Protein AF-A0A8B6HJB5-F1 (afdb_monomer)

Solvent-accessible surface area (backbone atoms only — not comparable to full-atom values): 9833 Å² total; per-residue (Å²): 136,84,80,80,80,76,74,76,84,74,61,85,77,78,68,88,59,78,33,66,41,38,47,76,79,40,52,70,62,24,79,39,76,47,44,68,49,77,56,50,62,59,33,31,46,47,60,42,88,77,20,87,51,52,50,77,36,38,49,46,22,30,36,42,31,43,27,47,22,54,30,48,88,64,40,87,93,48,40,67,48,47,36,55,31,27,68,45,18,60,45,25,29,36,41,33,46,22,47,16,36,59,41,84,77,74,75,81,74,89,57,100,77,72,75,76,80,68,98,75,80,50,65,42,50,51,36,43,46,26,30,34,41,34,43,23,46,25,50,75,76,80,78,90,62,49,31,40,34,39,51,73,84,40,52,63,77,43,78,41,53,56,77,28,70,92,69,38,70,42,77,47,134

Secondary structure (DSSP, 8-state):
-----------GGG----EEE-HHHHHHHHTS--SEEE-TTS-EEEE-TTSTT--S-GGG--EEE-TT---BS--TTTHHHHHHHHHH-TT--EEE-TT-EEE--------TT-----S---EEEPPTT--EEE-TT-EE-S----EEEEPTT----EEE-TTS-SSSEEE--

Structure (mmCIF, N/CA/C/O backbone):
data_AF-A0A8B6HJB5-F1
#
_entry.id   AF-A0A8B6HJB5-F1
#
loop_
_atom_site.group_PDB
_atom_site.id
_atom_site.type_symbol
_atom_site.label_atom_id
_atom_site.label_alt_id
_atom_site.label_comp_id
_atom_site.label_asym_id
_atom_site.label_entity_id
_atom_site.label_seq_id
_atom_site.pdbx_PDB_ins_code
_atom_site.Cartn_x
_atom_site.Cartn_y
_atom_site.Cartn_z
_atom_site.occupancy
_atom_site.B_iso_or_equiv
_atom_site.auth_seq_id
_atom_site.auth_comp_id
_atom_site.auth_asym_id
_atom_site.auth_atom_id
_atom_site.pdbx_PDB_model_num
ATOM 1 N N . MET A 1 1 ? 40.262 -10.845 12.818 1.00 36.34 1 MET A N 1
ATOM 2 C CA . MET A 1 1 ? 39.857 -11.839 11.800 1.00 36.34 1 MET A CA 1
ATOM 3 C C . MET A 1 1 ? 38.637 -11.257 11.095 1.00 36.34 1 MET A C 1
ATOM 5 O O . MET A 1 1 ? 37.563 -11.250 11.675 1.00 36.34 1 MET A O 1
ATOM 9 N N . PHE A 1 2 ? 38.822 -10.615 9.941 1.00 34.56 2 PHE A N 1
ATOM 10 C CA . PHE A 1 2 ? 37.724 -9.980 9.205 1.00 34.56 2 PHE A CA 1
ATOM 11 C C . PHE A 1 2 ? 37.041 -11.041 8.343 1.00 34.56 2 PHE A C 1
ATOM 13 O O . PHE A 1 2 ? 37.658 -11.579 7.423 1.00 34.56 2 PHE A O 1
ATOM 20 N N . GLY A 1 3 ? 35.794 -11.378 8.672 1.00 31.72 3 GLY A N 1
ATOM 21 C CA . GLY A 1 3 ? 34.971 -12.243 7.837 1.00 31.72 3 GLY A CA 1
ATOM 22 C C . GLY A 1 3 ? 34.684 -11.540 6.515 1.00 31.72 3 GLY A C 1
ATOM 23 O O . GLY A 1 3 ? 34.081 -10.470 6.497 1.00 31.72 3 GLY A O 1
ATOM 24 N N . ARG A 1 4 ? 35.136 -12.125 5.403 1.00 32.56 4 ARG A N 1
ATOM 25 C CA . ARG A 1 4 ? 34.661 -11.738 4.074 1.00 32.56 4 ARG A CA 1
ATOM 26 C C . ARG A 1 4 ? 33.177 -12.082 4.006 1.00 32.56 4 ARG A C 1
ATOM 28 O O . ARG A 1 4 ? 32.821 -13.256 3.974 1.00 32.56 4 ARG A O 1
ATOM 35 N N . VAL A 1 5 ? 32.323 -11.064 3.981 1.00 40.72 5 VAL A N 1
ATOM 36 C CA . VAL A 1 5 ? 30.942 -11.221 3.525 1.00 40.72 5 VAL A CA 1
ATOM 37 C C . VAL A 1 5 ? 31.025 -11.431 2.018 1.00 40.72 5 VAL A C 1
ATOM 39 O O . VAL A 1 5 ? 31.220 -10.489 1.252 1.00 40.72 5 VAL A O 1
ATOM 42 N N . SER A 1 6 ? 30.978 -12.691 1.595 1.00 35.25 6 SER A N 1
ATOM 43 C CA . SER A 1 6 ? 30.793 -13.033 0.190 1.00 35.25 6 SER A CA 1
ATOM 44 C C . SER A 1 6 ? 29.371 -12.637 -0.189 1.00 35.25 6 SER A C 1
ATOM 46 O O . SER A 1 6 ? 28.416 -13.303 0.204 1.00 35.25 6 SER A O 1
ATOM 48 N N . TYR A 1 7 ? 29.218 -11.546 -0.935 1.00 43.62 7 TYR A N 1
ATOM 49 C CA . TYR A 1 7 ? 27.970 -11.287 -1.640 1.00 43.62 7 TYR A CA 1
ATOM 50 C C . TYR A 1 7 ? 27.769 -12.441 -2.627 1.00 43.62 7 TYR A C 1
ATOM 52 O O . TYR A 1 7 ? 28.674 -12.688 -3.433 1.00 43.62 7 TYR A O 1
ATOM 60 N N . PRO A 1 8 ? 26.649 -13.181 -2.581 1.00 40.03 8 PRO A N 1
ATOM 61 C CA . PRO A 1 8 ? 26.358 -14.113 -3.652 1.00 40.03 8 PRO A CA 1
ATOM 62 C C . PRO A 1 8 ? 26.312 -13.304 -4.947 1.00 40.03 8 PRO A C 1
ATOM 64 O O . PRO A 1 8 ? 25.620 -12.286 -5.030 1.00 40.03 8 PRO A O 1
ATOM 67 N N . ILE A 1 9 ? 27.090 -13.742 -5.935 1.00 45.34 9 ILE A N 1
ATOM 68 C CA . ILE A 1 9 ? 26.967 -13.289 -7.315 1.00 45.34 9 ILE A CA 1
ATOM 69 C C . ILE A 1 9 ? 25.530 -13.639 -7.710 1.00 45.34 9 ILE A C 1
ATOM 71 O O . ILE A 1 9 ? 25.215 -14.804 -7.941 1.00 45.34 9 ILE A O 1
ATOM 75 N N . ARG 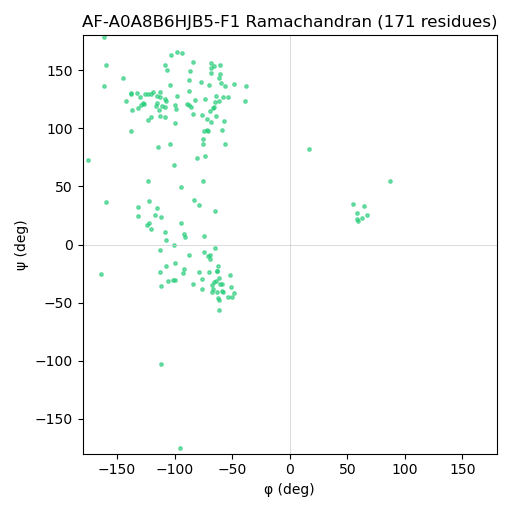A 1 10 ? 24.625 -12.654 -7.649 1.00 47.28 10 ARG A N 1
ATOM 76 C CA . ARG A 1 10 ? 23.222 -12.833 -8.021 1.00 47.28 10 ARG A CA 1
ATOM 77 C C . ARG A 1 10 ? 23.176 -12.968 -9.531 1.00 47.28 10 ARG A C 1
ATOM 79 O O . ARG A 1 10 ? 23.245 -11.976 -10.251 1.00 47.28 10 ARG A O 1
ATOM 86 N N . ASP A 1 11 ? 23.103 -14.209 -9.981 1.00 44.50 11 ASP A N 1
ATOM 87 C CA . ASP A 1 11 ? 22.729 -14.543 -11.342 1.00 44.50 11 ASP A CA 1
ATOM 88 C C . ASP A 1 11 ? 21.387 -13.859 -11.663 1.00 44.50 11 ASP A C 1
ATOM 90 O O . ASP A 1 11 ? 20.419 -13.954 -10.904 1.00 44.50 11 ASP A O 1
ATOM 94 N N . SER A 1 12 ? 21.335 -13.106 -12.762 1.00 46.81 12 SER A N 1
ATOM 95 C CA . SER A 1 12 ? 20.160 -12.327 -13.189 1.00 46.81 12 SER A CA 1
ATOM 96 C C . SER A 1 12 ? 18.944 -13.194 -13.560 1.00 46.81 12 SER A C 1
ATOM 98 O O . SER A 1 12 ? 17.879 -12.666 -13.863 1.00 46.81 12 SER A O 1
ATOM 100 N N . SER A 1 13 ? 19.097 -14.518 -13.512 1.00 47.25 13 SER A N 1
ATOM 101 C CA . SER A 1 13 ? 18.075 -15.545 -13.728 1.00 47.25 13 SER A CA 1
ATOM 102 C C . SER A 1 13 ? 17.073 -15.716 -12.567 1.00 47.25 13 SER A C 1
ATOM 104 O O . SER A 1 13 ? 16.095 -16.442 -12.717 1.00 47.25 13 SER A O 1
ATOM 106 N N . TYR A 1 14 ? 17.269 -15.042 -11.423 1.00 51.75 14 TYR A N 1
ATOM 107 C CA . TYR A 1 14 ? 16.502 -15.269 -10.182 1.00 51.75 14 TYR A CA 1
ATOM 108 C C . TYR A 1 14 ? 15.230 -14.421 -9.969 1.00 51.75 14 TYR A C 1
ATOM 110 O O . TYR A 1 14 ? 14.621 -14.507 -8.904 1.00 51.75 14 TYR A O 1
ATOM 118 N N . LEU A 1 15 ? 14.789 -13.614 -10.940 1.00 57.72 15 LEU A N 1
ATOM 119 C CA . LEU A 1 15 ? 13.476 -12.945 -10.889 1.00 57.72 15 LEU A CA 1
ATOM 120 C C . LEU A 1 15 ? 12.598 -13.509 -12.015 1.00 57.72 15 LEU A C 1
ATOM 122 O O . LEU A 1 15 ? 12.577 -12.934 -13.103 1.00 57.72 15 LEU A O 1
ATOM 126 N N . PRO A 1 16 ? 11.928 -14.657 -11.801 1.00 59.38 16 PRO A N 1
ATOM 127 C CA . PRO A 1 16 ? 11.440 -15.486 -12.901 1.00 59.38 16 PRO A CA 1
ATOM 128 C C . PRO A 1 16 ? 10.261 -14.883 -13.679 1.00 59.38 16 PRO A C 1
ATOM 130 O O . PRO A 1 16 ? 9.922 -15.399 -14.740 1.00 59.38 16 PRO A O 1
ATOM 133 N N . PHE A 1 17 ? 9.639 -13.799 -13.204 1.00 71.88 17 PHE A N 1
ATOM 134 C CA . PHE A 1 17 ? 8.564 -13.121 -13.926 1.00 71.88 17 PHE A CA 1
ATOM 135 C C . PHE A 1 17 ? 8.363 -11.675 -13.451 1.00 71.88 17 PHE A C 1
ATOM 137 O O . PHE A 1 17 ? 8.698 -11.302 -12.326 1.00 71.88 17 PHE A O 1
ATOM 144 N N . SER A 1 18 ? 7.817 -10.849 -14.342 1.00 83.25 18 SER A N 1
ATOM 145 C CA . SER A 1 18 ? 7.339 -9.497 -14.048 1.00 83.25 18 SER A CA 1
ATOM 146 C C . SER A 1 18 ? 5.835 -9.467 -14.264 1.00 83.25 18 SER A C 1
ATOM 148 O O . SER A 1 18 ? 5.370 -9.879 -15.326 1.00 83.25 18 SER A O 1
ATOM 150 N N . LEU A 1 19 ? 5.091 -8.993 -13.267 1.00 88.56 19 LEU A N 1
ATOM 151 C CA . LEU A 1 19 ? 3.631 -8.947 -13.300 1.00 88.56 19 LEU A CA 1
ATOM 152 C C . LEU A 1 19 ? 3.140 -7.496 -13.346 1.00 88.56 19 LEU A C 1
ATOM 154 O O . LEU A 1 19 ? 3.560 -6.673 -12.537 1.00 88.56 19 LEU A O 1
ATOM 158 N N . THR A 1 20 ? 2.220 -7.194 -14.258 1.00 90.12 20 THR A N 1
ATOM 159 C CA . THR A 1 20 ? 1.445 -5.948 -14.225 1.00 90.12 20 THR A CA 1
ATOM 160 C C . THR A 1 20 ? 0.018 -6.283 -13.826 1.00 90.12 20 THR A C 1
ATOM 162 O O . THR A 1 20 ? -0.608 -7.132 -14.458 1.00 90.12 20 THR A O 1
ATOM 165 N N . ILE A 1 21 ? -0.503 -5.640 -12.780 1.00 90.38 21 ILE A N 1
ATOM 166 C CA . ILE A 1 21 ? -1.874 -5.887 -12.318 1.00 90.38 21 ILE A CA 1
ATOM 167 C C . ILE A 1 21 ? -2.859 -5.195 -13.254 1.00 90.38 21 ILE A C 1
ATOM 169 O O . ILE A 1 21 ? -2.959 -3.968 -13.278 1.00 90.38 21 ILE A O 1
ATOM 173 N N . THR A 1 22 ? -3.618 -5.987 -13.997 1.00 91.62 22 THR A N 1
ATOM 174 C CA . THR A 1 22 ? -4.659 -5.504 -14.904 1.00 91.62 22 THR A CA 1
ATOM 175 C C . THR A 1 22 ? 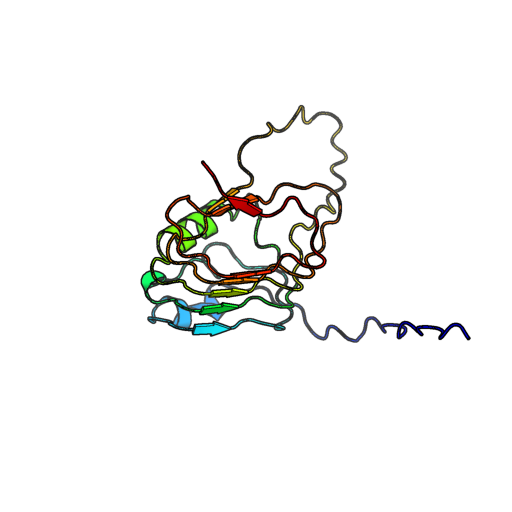-6.021 -5.478 -14.224 1.00 91.62 22 THR A C 1
ATOM 177 O O . THR A 1 22 ? -6.231 -6.093 -13.173 1.00 91.62 22 THR A O 1
ATOM 180 N N . SER A 1 23 ? -6.971 -4.774 -14.837 1.00 89.00 23 SER A N 1
ATOM 181 C CA . SER A 1 23 ? -8.367 -4.780 -14.374 1.00 89.00 23 SER A CA 1
ATOM 182 C C . SER A 1 23 ? -8.983 -6.188 -14.357 1.00 89.00 23 SER A C 1
ATOM 184 O O . SER A 1 23 ? -9.742 -6.508 -13.441 1.00 89.00 23 SER A O 1
ATOM 186 N N . ASP A 1 24 ? -8.600 -7.049 -15.303 1.00 89.94 24 ASP A N 1
ATOM 187 C CA . ASP A 1 24 ? -9.063 -8.437 -15.379 1.00 89.94 24 ASP A CA 1
ATOM 188 C C . ASP A 1 24 ? -8.539 -9.297 -14.224 1.00 89.94 24 ASP A C 1
ATOM 190 O O . ASP A 1 24 ? -9.307 -10.070 -13.650 1.00 89.94 24 ASP A O 1
ATOM 194 N N . ILE A 1 25 ? -7.269 -9.128 -13.829 1.00 87.75 25 ILE A N 1
ATOM 195 C CA . ILE A 1 25 ? -6.654 -9.895 -12.728 1.00 87.75 25 ILE A CA 1
ATOM 196 C C . ILE A 1 25 ? -7.423 -9.691 -11.420 1.00 87.75 25 ILE A C 1
ATOM 198 O O . ILE A 1 25 ? -7.628 -10.635 -10.659 1.00 87.75 25 ILE A O 1
ATOM 202 N N . ILE A 1 26 ? -7.874 -8.465 -11.161 1.00 89.00 26 ILE A N 1
ATOM 203 C CA . ILE A 1 26 ? -8.541 -8.126 -9.901 1.00 89.00 26 ILE A CA 1
ATOM 204 C C . ILE A 1 26 ? -10.063 -8.077 -10.004 1.00 89.00 26 ILE A C 1
ATOM 206 O O . ILE A 1 26 ? -10.718 -7.796 -9.005 1.00 89.00 26 ILE A O 1
ATOM 210 N N . LYS A 1 27 ? -10.646 -8.331 -11.180 1.00 89.31 27 LYS A N 1
ATOM 211 C CA . LYS A 1 27 ? -12.078 -8.137 -11.455 1.00 89.31 27 LYS A CA 1
ATOM 212 C C . LYS A 1 27 ? -12.983 -8.740 -10.381 1.00 89.31 27 LYS A C 1
ATOM 214 O O . LYS A 1 27 ? -13.952 -8.114 -9.970 1.00 89.31 27 LYS A O 1
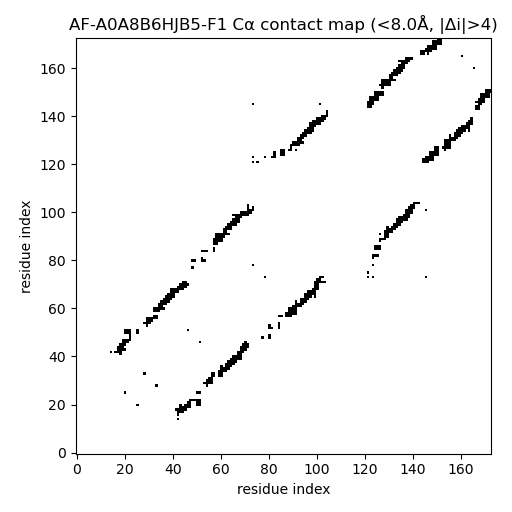ATOM 219 N N . HIS A 1 28 ? -12.644 -9.938 -9.911 1.00 85.75 28 HIS A N 1
ATOM 220 C CA . HIS A 1 28 ? -13.394 -10.625 -8.860 1.00 85.75 28 HIS A CA 1
ATOM 221 C C . HIS A 1 28 ? -13.133 -10.053 -7.464 1.00 85.75 28 HIS A C 1
ATOM 223 O O . HIS A 1 28 ? -14.063 -9.938 -6.669 1.00 85.75 28 HIS A O 1
ATOM 229 N N . LEU A 1 29 ? -11.887 -9.662 -7.180 1.00 83.50 29 LEU A N 1
ATOM 230 C CA . LEU A 1 29 ? -11.506 -9.047 -5.909 1.00 83.50 29 LEU A CA 1
ATOM 231 C C . LEU A 1 29 ? -12.172 -7.678 -5.716 1.00 83.50 29 LEU A C 1
ATOM 233 O O . LEU A 1 29 ? -12.513 -7.331 -4.592 1.00 83.50 29 LEU A O 1
ATOM 237 N N . LYS A 1 30 ? -12.412 -6.928 -6.801 1.00 85.62 30 LYS A N 1
ATOM 238 C CA . LYS A 1 30 ? -13.068 -5.610 -6.757 1.00 85.62 30 LYS A CA 1
ATOM 239 C C . LYS A 1 30 ? -14.452 -5.648 -6.122 1.00 85.62 30 LYS A C 1
ATOM 241 O O . LYS A 1 30 ? -14.769 -4.755 -5.346 1.00 85.62 30 LYS A O 1
ATOM 246 N N . THR A 1 31 ? -15.232 -6.680 -6.442 1.00 88.31 31 THR A N 1
ATOM 247 C CA . THR A 1 31 ? -16.655 -6.779 -6.079 1.00 88.31 31 THR A CA 1
ATOM 248 C C . THR A 1 31 ? -16.909 -7.400 -4.708 1.00 88.31 31 THR A C 1
ATOM 250 O O . THR A 1 31 ? -18.050 -7.436 -4.254 1.00 88.31 31 THR A O 1
ATOM 253 N N . ILE A 1 32 ? -15.880 -7.951 -4.061 1.00 90.31 32 ILE A N 1
ATOM 254 C CA . ILE A 1 32 ? -16.018 -8.626 -2.767 1.00 90.31 32 ILE A CA 1
ATOM 255 C C . ILE A 1 32 ? -15.428 -7.773 -1.643 1.00 90.31 32 ILE A C 1
ATOM 257 O O . ILE A 1 32 ? -14.479 -7.017 -1.831 1.00 90.31 32 ILE A O 1
ATOM 261 N N . CYS A 1 33 ? -15.986 -7.928 -0.447 1.00 93.00 33 CYS A N 1
ATOM 262 C CA . CYS A 1 33 ? -15.485 -7.308 0.776 1.00 93.00 33 CYS A CA 1
ATOM 263 C C . CYS A 1 33 ? -14.222 -8.056 1.243 1.00 93.00 33 CYS A C 1
ATOM 265 O O . CYS A 1 33 ? -14.306 -9.066 1.942 1.00 93.00 33 CYS A O 1
ATOM 267 N N . VAL A 1 34 ? -13.048 -7.605 0.792 1.00 94.25 34 VAL A N 1
ATOM 268 C CA . VAL A 1 34 ? -11.748 -8.194 1.154 1.00 94.25 34 VAL A CA 1
ATOM 269 C C . VAL A 1 34 ? -11.25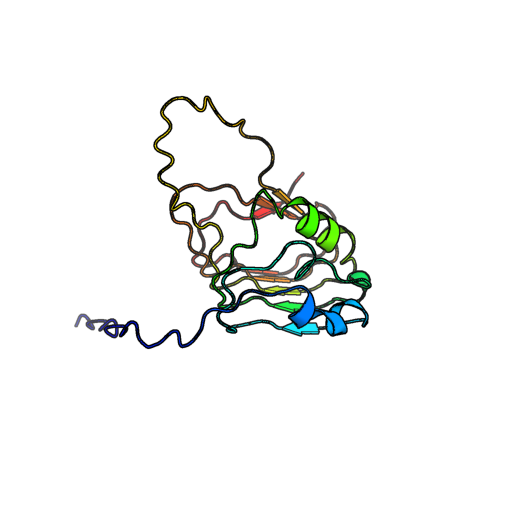5 -7.585 2.464 1.00 94.25 34 VAL A C 1
ATOM 271 O O . VAL A 1 34 ? -10.992 -6.389 2.517 1.00 94.25 34 VAL A O 1
ATOM 274 N N . GLU A 1 35 ? -11.073 -8.399 3.509 1.00 96.69 35 GLU A N 1
ATOM 275 C CA . GLU A 1 35 ? -10.469 -7.928 4.769 1.00 96.69 35 GLU A CA 1
ATOM 276 C C . GLU A 1 35 ? -8.935 -7.944 4.743 1.00 96.69 35 GLU A C 1
ATOM 278 O O . GLU A 1 35 ? -8.288 -7.088 5.349 1.00 96.69 35 GLU A O 1
ATOM 283 N N . ASN A 1 36 ? -8.347 -8.921 4.050 1.00 96.81 36 ASN A N 1
ATOM 284 C CA . ASN A 1 36 ? -6.906 -9.147 4.008 1.00 96.81 36 ASN A CA 1
ATOM 285 C C . ASN A 1 36 ? -6.474 -9.333 2.558 1.00 96.81 36 ASN A C 1
ATOM 287 O O . ASN A 1 36 ? -6.906 -10.285 1.907 1.00 96.81 36 ASN A O 1
ATOM 291 N N . LEU A 1 37 ? -5.624 -8.435 2.069 1.00 95.25 37 LEU A N 1
ATOM 292 C CA . LEU A 1 37 ? -5.027 -8.533 0.747 1.00 95.25 37 LEU A CA 1
ATOM 293 C C . LEU A 1 37 ? -3.510 -8.576 0.887 1.00 95.25 37 LEU A C 1
ATOM 295 O O . LEU A 1 37 ? -2.875 -7.579 1.226 1.00 95.25 37 LEU A O 1
ATOM 299 N N . ASP A 1 38 ? -2.946 -9.742 0.604 1.00 95.94 38 ASP A N 1
ATOM 300 C CA . ASP A 1 38 ? -1.509 -9.954 0.578 1.00 95.94 38 ASP A CA 1
ATOM 301 C C . ASP A 1 38 ? -1.069 -10.236 -0.859 1.00 95.94 38 ASP A C 1
ATOM 303 O O . ASP A 1 38 ? -1.403 -11.269 -1.437 1.00 95.94 38 ASP A O 1
ATOM 307 N N . LEU A 1 39 ? -0.349 -9.280 -1.442 1.00 93.81 39 LEU A N 1
ATOM 308 C CA . LEU A 1 39 ? 0.275 -9.395 -2.755 1.00 93.81 39 LEU A CA 1
ATOM 309 C C . LEU A 1 39 ? 1.804 -9.419 -2.644 1.00 93.81 39 LEU A C 1
ATOM 311 O O . LEU A 1 39 ? 2.497 -9.089 -3.609 1.00 93.81 39 LEU A O 1
ATOM 315 N N . SER A 1 40 ? 2.354 -9.813 -1.496 1.00 94.06 40 SER A N 1
ATOM 316 C CA . SER A 1 40 ? 3.799 -9.829 -1.259 1.00 94.06 40 SER A CA 1
ATOM 317 C C . SER A 1 40 ? 4.545 -10.761 -2.214 1.00 94.06 40 SER A C 1
ATOM 319 O O . SER A 1 40 ? 4.054 -11.831 -2.556 1.00 94.06 40 SER A O 1
ATOM 321 N N . GLU A 1 41 ? 5.747 -10.361 -2.627 1.00 91.56 41 GLU A N 1
ATOM 322 C CA . GLU A 1 41 ? 6.716 -11.197 -3.353 1.00 91.56 41 GLU A CA 1
ATOM 323 C C . GLU A 1 41 ? 6.197 -11.786 -4.683 1.00 91.56 41 GLU A C 1
ATOM 325 O O . GLU A 1 41 ? 6.692 -12.797 -5.175 1.00 91.56 41 GLU A O 1
ATOM 330 N N . ASN A 1 42 ? 5.234 -11.118 -5.326 1.00 90.06 42 ASN A N 1
ATOM 331 C CA . ASN A 1 42 ? 4.627 -11.566 -6.587 1.00 90.06 42 ASN A CA 1
ATOM 332 C C . ASN A 1 42 ? 5.321 -11.005 -7.840 1.00 90.06 42 ASN A C 1
ATOM 334 O O . ASN A 1 42 ? 4.806 -11.118 -8.952 1.00 90.06 42 ASN A O 1
ATOM 338 N N . GLY A 1 43 ? 6.473 -10.346 -7.686 1.00 87.88 43 GLY A N 1
ATOM 339 C CA . GLY A 1 43 ? 7.206 -9.767 -8.812 1.00 87.88 43 GLY A CA 1
ATOM 340 C C . GLY A 1 43 ? 6.434 -8.669 -9.553 1.00 87.88 43 GLY A C 1
ATOM 341 O O . GLY A 1 43 ? 6.753 -8.404 -10.718 1.00 87.88 43 GLY A O 1
ATOM 342 N N . ILE A 1 44 ? 5.453 -8.033 -8.897 1.00 90.12 44 ILE A N 1
ATOM 343 C CA . ILE A 1 44 ? 4.632 -6.961 -9.469 1.00 90.12 44 ILE A CA 1
ATOM 344 C C . ILE A 1 44 ? 5.528 -5.767 -9.786 1.00 90.12 44 ILE A C 1
ATOM 346 O O . ILE A 1 44 ? 6.283 -5.321 -8.926 1.00 90.12 44 ILE A O 1
ATOM 350 N N . VAL A 1 45 ? 5.462 -5.263 -11.015 1.00 87.81 45 VAL A N 1
ATOM 351 C CA . VAL A 1 45 ? 6.260 -4.124 -11.499 1.00 87.81 45 VAL A CA 1
ATOM 352 C C . VAL A 1 45 ? 5.415 -2.891 -11.804 1.00 87.81 45 VAL A C 1
ATOM 354 O O . VAL A 1 45 ? 5.937 -1.781 -11.765 1.00 87.81 45 VAL A O 1
ATOM 357 N N . ASP A 1 46 ? 4.122 -3.068 -12.088 1.00 88.62 46 ASP A N 1
ATOM 358 C CA . ASP A 1 46 ? 3.178 -1.971 -12.310 1.00 88.62 46 ASP A CA 1
ATOM 359 C C . ASP A 1 46 ? 1.712 -2.433 -12.153 1.00 88.62 46 ASP A C 1
ATOM 361 O O . ASP A 1 46 ? 1.434 -3.612 -11.923 1.00 88.62 46 ASP A O 1
ATOM 365 N N . TYR A 1 47 ? 0.761 -1.511 -12.300 1.00 90.44 47 TYR A N 1
ATOM 366 C CA . TYR A 1 47 ? -0.678 -1.785 -12.333 1.00 90.44 47 TYR A CA 1
ATOM 367 C C . TYR A 1 47 ? -1.415 -0.841 -13.297 1.00 90.44 47 TYR A C 1
ATOM 369 O O . TYR A 1 47 ? -1.059 0.324 -13.428 1.00 90.44 47 TYR A O 1
ATOM 377 N N . GLU A 1 48 ? -2.433 -1.315 -14.004 1.00 91.31 48 GLU A N 1
ATOM 378 C CA . GLU A 1 48 ? -3.251 -0.482 -14.895 1.00 91.31 48 GLU A CA 1
ATOM 379 C C . GLU A 1 48 ? -4.109 0.540 -14.120 1.00 91.31 48 GLU A C 1
ATOM 381 O O . GLU A 1 48 ? -4.503 0.280 -12.983 1.00 91.31 48 GLU A O 1
ATOM 386 N N . PRO A 1 49 ? -4.449 1.699 -14.715 1.00 88.31 49 PRO A N 1
ATOM 387 C CA . PRO A 1 49 ? -5.428 2.611 -14.131 1.00 88.31 49 PRO A CA 1
ATOM 388 C C . PRO A 1 49 ? -6.764 1.913 -13.877 1.00 88.31 49 PRO A C 1
ATOM 390 O O . PRO A 1 49 ? -7.257 1.169 -14.727 1.00 88.31 49 PRO A O 1
ATOM 393 N N . GLY A 1 50 ? -7.364 2.161 -12.715 1.00 88.44 50 GLY A N 1
ATOM 394 C CA . GLY A 1 50 ? -8.591 1.473 -12.335 1.00 88.44 50 GLY A CA 1
ATOM 395 C C . GLY A 1 50 ? -8.378 -0.030 -12.159 1.00 88.44 50 GLY A C 1
ATOM 396 O O . GLY A 1 50 ? -9.290 -0.812 -12.445 1.00 88.44 50 GLY A O 1
ATOM 397 N N . SER A 1 51 ? -7.199 -0.447 -11.690 1.00 92.00 51 SER A N 1
ATOM 398 C CA . SER A 1 51 ?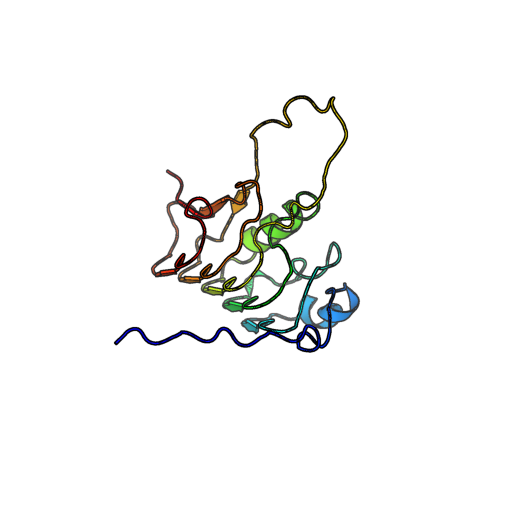 -6.960 -1.797 -11.189 1.00 92.00 51 SER A CA 1
ATOM 399 C C . SER A 1 51 ? -6.706 -1.776 -9.674 1.00 92.00 51 SER A C 1
ATOM 401 O O . SER A 1 51 ? -7.661 -1.646 -8.905 1.00 92.00 51 SER A O 1
ATOM 403 N N . LEU A 1 52 ? -5.458 -1.902 -9.229 1.00 90.06 52 LEU A N 1
ATOM 404 C CA . LEU A 1 52 ? -5.041 -2.246 -7.868 1.00 90.06 52 LEU A CA 1
ATOM 405 C C . LEU A 1 52 ? -5.654 -1.391 -6.748 1.00 90.06 52 LEU A C 1
ATOM 407 O O . LEU A 1 52 ? -5.777 -1.883 -5.635 1.00 90.06 52 LEU A O 1
ATOM 411 N N . PHE A 1 53 ? -6.058 -0.148 -7.010 1.00 91.31 53 PHE A N 1
ATOM 412 C CA . PHE A 1 53 ? -6.608 0.763 -6.000 1.00 91.31 53 PHE A CA 1
ATOM 413 C C . PHE A 1 53 ? -8.062 1.165 -6.289 1.00 91.31 53 PHE A C 1
ATOM 415 O O . PHE A 1 53 ? -8.544 2.194 -5.828 1.00 91.31 53 PHE A O 1
ATOM 422 N N . SER A 1 54 ? -8.803 0.334 -7.022 1.00 90.62 54 SER A N 1
ATOM 423 C CA . SER A 1 54 ? -10.178 0.636 -7.451 1.00 90.62 54 SER A CA 1
ATOM 424 C C . SER A 1 54 ? -11.212 -0.392 -6.983 1.00 90.62 54 SER A C 1
ATOM 426 O O . SER A 1 54 ? -12.140 -0.728 -7.712 1.00 90.62 54 SER A O 1
ATOM 428 N N . PHE A 1 55 ? -11.049 -0.908 -5.763 1.00 90.38 55 PHE A N 1
ATOM 429 C CA . PHE A 1 55 ? -12.033 -1.781 -5.113 1.00 90.38 55 PHE A CA 1
ATOM 430 C C . PHE A 1 55 ? -13.387 -1.079 -4.930 1.00 90.38 55 PHE A C 1
ATOM 432 O O . PHE A 1 55 ? -13.424 0.124 -4.656 1.00 90.38 55 PHE A O 1
ATOM 439 N N . ASP A 1 56 ? -14.483 -1.840 -5.014 1.00 93.31 56 ASP A N 1
ATOM 440 C CA . ASP A 1 56 ? -15.832 -1.330 -4.734 1.00 93.31 56 ASP A CA 1
ATOM 441 C C . ASP A 1 56 ? -16.071 -1.190 -3.223 1.00 93.31 56 ASP A C 1
ATOM 443 O O . ASP A 1 56 ? -16.791 -0.288 -2.797 1.00 93.31 56 ASP A O 1
ATOM 447 N N . HIS A 1 57 ? -15.404 -2.042 -2.431 1.00 94.19 57 HIS A N 1
ATOM 448 C CA . HIS A 1 57 ? -15.521 -2.122 -0.970 1.00 94.19 57 HIS A CA 1
ATOM 449 C C . HIS A 1 57 ? -14.181 -1.946 -0.221 1.00 94.19 57 HIS A C 1
ATOM 451 O O . HIS A 1 57 ? -13.787 -2.817 0.563 1.00 94.19 57 HIS A O 1
ATOM 457 N N . PRO A 1 58 ? -13.423 -0.854 -0.444 1.00 94.88 58 PRO A N 1
ATOM 458 C CA . PRO A 1 58 ? -12.158 -0.611 0.256 1.00 94.88 58 PRO A CA 1
ATOM 459 C C . PRO A 1 58 ? -12.340 -0.445 1.775 1.00 94.88 58 PRO A C 1
ATOM 461 O O . PRO A 1 58 ? -11.402 -0.689 2.528 1.00 94.88 58 PRO A O 1
ATOM 464 N N . GLU A 1 59 ? -13.536 -0.078 2.245 1.00 96.12 59 GLU A N 1
ATOM 465 C CA . GLU A 1 59 ? -13.883 0.051 3.663 1.00 96.12 59 GLU A CA 1
ATOM 466 C C . GLU A 1 59 ? -13.782 -1.261 4.446 1.00 96.12 59 GLU A C 1
ATOM 468 O O . GLU A 1 59 ? -13.702 -1.229 5.671 1.00 96.12 59 GLU A O 1
ATOM 473 N N . CYS A 1 60 ? -13.781 -2.405 3.761 1.00 96.31 60 CYS A N 1
ATOM 474 C CA . CYS A 1 60 ? -13.607 -3.714 4.380 1.00 96.31 60 CYS A CA 1
ATOM 475 C C . CYS A 1 60 ? -12.147 -4.036 4.707 1.00 96.31 60 CYS A C 1
ATOM 477 O O . CYS A 1 60 ? -11.879 -4.880 5.563 1.00 96.31 60 CYS A O 1
ATOM 479 N N . LEU A 1 61 ? -11.204 -3.396 4.015 1.00 97.00 61 LEU A N 1
ATOM 480 C CA . LEU A 1 61 ? -9.808 -3.791 4.052 1.00 97.00 61 LEU A CA 1
ATOM 481 C C . LEU A 1 61 ? -9.163 -3.398 5.379 1.00 97.00 61 LEU A C 1
ATOM 483 O O . LEU A 1 61 ? -9.177 -2.233 5.767 1.00 97.00 61 LEU A O 1
ATOM 487 N N . ARG A 1 62 ? -8.568 -4.381 6.056 1.00 98.00 62 ARG A N 1
ATOM 488 C CA . ARG A 1 62 ? -7.893 -4.230 7.353 1.00 98.00 62 ARG A CA 1
ATOM 489 C C . ARG A 1 62 ? -6.391 -4.421 7.252 1.00 98.00 62 ARG A C 1
ATOM 491 O O . ARG A 1 62 ? -5.652 -3.712 7.935 1.00 98.00 62 ARG A O 1
ATOM 498 N N . HIS A 1 63 ? -5.949 -5.333 6.390 1.00 98.25 63 HIS A N 1
ATOM 499 C CA . HIS A 1 63 ? -4.534 -5.619 6.173 1.00 98.25 63 HIS A CA 1
ATOM 500 C C . HIS A 1 63 ? -4.218 -5.594 4.681 1.00 98.25 63 HIS A C 1
ATOM 502 O O . HIS A 1 63 ? -4.865 -6.283 3.890 1.00 98.25 63 HIS A O 1
ATOM 508 N N . LEU A 1 64 ? -3.211 -4.802 4.320 1.00 96.75 64 LEU A N 1
ATOM 509 C CA . LEU A 1 64 ? -2.716 -4.670 2.960 1.00 96.75 64 LEU A CA 1
ATOM 510 C C . LEU A 1 64 ? -1.204 -4.866 2.950 1.00 96.75 64 LEU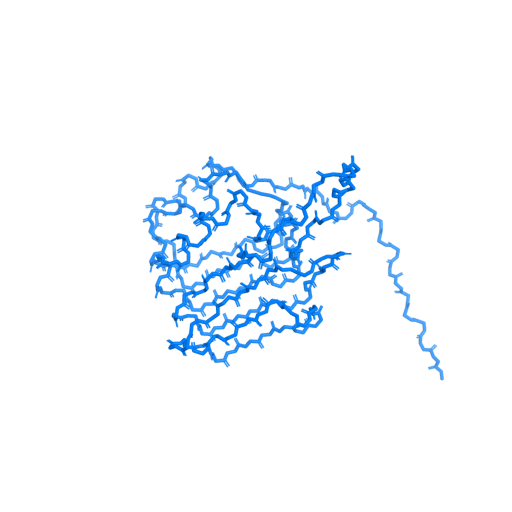 A C 1
ATOM 512 O O . LEU A 1 64 ? -0.482 -4.106 3.592 1.00 96.75 64 LEU A O 1
ATOM 516 N N . SER A 1 65 ? -0.728 -5.861 2.208 1.00 96.75 65 SER A N 1
ATOM 517 C CA . SER A 1 65 ? 0.703 -6.079 2.014 1.00 96.75 65 SER A CA 1
ATOM 518 C C . SER A 1 65 ? 1.069 -6.081 0.539 1.00 96.75 65 SER A C 1
ATOM 520 O O . SER A 1 65 ? 0.487 -6.797 -0.276 1.00 96.75 65 SER A O 1
ATOM 522 N N . PHE A 1 66 ? 2.085 -5.293 0.217 1.00 94.19 66 PHE A N 1
ATOM 523 C CA . PHE A 1 66 ? 2.747 -5.237 -1.078 1.00 94.19 66 PHE A CA 1
ATOM 524 C C . PHE A 1 66 ? 4.231 -5.572 -0.969 1.00 94.19 66 PHE A C 1
ATOM 526 O O . PHE A 1 66 ? 4.984 -5.303 -1.905 1.00 94.19 66 PHE A O 1
ATOM 533 N N . LYS A 1 67 ? 4.676 -6.118 0.163 1.00 93.62 67 LYS A N 1
ATOM 534 C CA . LYS A 1 67 ? 6.085 -6.358 0.468 1.00 93.62 67 LYS A CA 1
ATOM 535 C C . LYS A 1 67 ? 6.844 -7.053 -0.665 1.00 93.62 67 LYS A C 1
ATOM 537 O O . LYS A 1 67 ? 6.354 -8.001 -1.267 1.00 93.62 67 LYS A O 1
ATOM 542 N N . GLY A 1 68 ? 8.070 -6.613 -0.934 1.00 90.75 68 GLY A N 1
ATOM 543 C CA . GLY A 1 68 ? 8.986 -7.326 -1.832 1.00 90.75 68 GLY A CA 1
ATOM 544 C C . GLY A 1 68 ? 8.548 -7.355 -3.298 1.00 90.75 68 GLY A C 1
ATOM 545 O O . GLY A 1 68 ? 8.922 -8.268 -4.036 1.00 90.75 68 GLY A O 1
ATOM 546 N N . ASN A 1 69 ? 7.757 -6.375 -3.733 1.00 90.00 69 ASN A N 1
ATOM 547 C CA . ASN A 1 69 ? 7.484 -6.152 -5.145 1.00 90.00 69 ASN A CA 1
ATOM 548 C C . ASN A 1 69 ? 8.434 -5.091 -5.729 1.00 90.00 69 ASN A C 1
ATOM 550 O O . ASN A 1 69 ? 9.410 -4.648 -5.125 1.00 90.00 69 ASN A O 1
ATOM 554 N N . ARG A 1 70 ? 8.194 -4.745 -6.990 1.00 84.00 70 ARG A N 1
ATOM 555 C CA . ARG A 1 70 ? 9.007 -3.839 -7.804 1.00 84.00 70 ARG A CA 1
ATOM 556 C C . ARG A 1 70 ? 8.132 -2.799 -8.500 1.00 84.00 70 ARG A C 1
ATOM 558 O O . ARG A 1 70 ? 8.493 -2.329 -9.570 1.00 84.00 70 ARG A O 1
ATOM 565 N N . PHE A 1 71 ? 6.958 -2.489 -7.959 1.00 81.38 71 PHE A N 1
ATOM 566 C CA . PHE A 1 71 ? 6.172 -1.357 -8.438 1.00 81.38 71 PHE A CA 1
ATOM 567 C C . PHE A 1 71 ? 6.414 -0.162 -7.529 1.00 81.38 71 PHE A C 1
ATOM 569 O O . PHE A 1 71 ? 6.999 -0.293 -6.455 1.00 81.38 71 PHE A O 1
ATOM 576 N N . VAL A 1 72 ? 6.016 1.014 -7.999 1.00 77.94 72 VAL A N 1
ATOM 577 C CA . VAL A 1 72 ? 6.125 2.250 -7.235 1.00 77.94 72 VAL A CA 1
ATOM 578 C C . VAL A 1 72 ? 4.732 2.655 -6.789 1.00 77.94 72 VAL A C 1
ATOM 580 O O . VAL A 1 72 ? 3.851 2.853 -7.623 1.00 77.94 72 VAL A O 1
ATOM 583 N N . LEU A 1 73 ? 4.549 2.817 -5.479 1.00 73.75 73 LEU A N 1
ATOM 584 C CA . LEU A 1 73 ? 3.292 3.264 -4.888 1.00 73.75 73 LEU A CA 1
ATOM 585 C C . LEU A 1 73 ? 2.913 4.662 -5.371 1.00 73.75 73 LEU A C 1
ATOM 587 O O . LEU A 1 73 ? 1.741 4.969 -5.437 1.00 73.75 73 LEU A O 1
ATOM 591 N N . TYR A 1 74 ? 3.877 5.512 -5.723 1.00 70.06 74 TYR A N 1
ATOM 592 C CA . TYR A 1 74 ? 3.626 6.838 -6.281 1.00 70.06 74 TYR A CA 1
ATOM 593 C C . TYR A 1 74 ? 3.960 6.931 -7.773 1.00 70.06 74 TYR A C 1
ATOM 595 O O . TYR A 1 74 ? 5.117 7.005 -8.188 1.00 70.06 74 TYR A O 1
ATOM 603 N N . ASN A 1 75 ? 2.922 7.047 -8.587 1.00 70.62 75 ASN A N 1
ATOM 604 C CA . ASN A 1 75 ? 3.019 7.553 -9.947 1.00 70.62 75 ASN A CA 1
ATOM 605 C C . ASN A 1 75 ? 2.107 8.784 -10.029 1.00 70.62 75 ASN A C 1
ATOM 607 O O . ASN A 1 75 ? 0.953 8.695 -9.614 1.00 70.62 75 ASN A O 1
ATOM 611 N N . MET A 1 76 ? 2.601 9.920 -10.542 1.00 71.19 76 MET A N 1
ATOM 612 C CA . MET A 1 76 ? 1.797 11.147 -10.681 1.00 71.19 76 MET A CA 1
ATOM 613 C C . MET A 1 76 ? 0.464 10.886 -11.393 1.00 71.19 76 MET A C 1
ATOM 615 O O . MET A 1 76 ? -0.554 11.436 -10.992 1.00 71.19 76 MET A O 1
ATOM 619 N N . GLU A 1 77 ? 0.454 9.999 -12.389 1.00 75.44 77 GLU A N 1
ATOM 620 C CA . GLU A 1 77 ? -0.744 9.633 -13.154 1.00 75.44 77 GLU A CA 1
ATOM 621 C C . GLU A 1 77 ? -1.760 8.819 -12.334 1.00 75.44 77 GLU A C 1
ATOM 623 O O . GLU A 1 77 ? -2.944 8.810 -12.653 1.00 75.44 77 GLU A O 1
ATOM 628 N N . LYS A 1 78 ? -1.310 8.135 -11.274 1.00 79.62 78 LYS A N 1
ATOM 629 C CA . LYS A 1 78 ? -2.117 7.198 -10.470 1.00 79.62 78 LYS A CA 1
ATOM 630 C C . LYS A 1 78 ? -2.371 7.698 -9.044 1.00 79.62 78 LYS A C 1
ATOM 632 O O . LYS A 1 78 ? -3.109 7.067 -8.291 1.00 79.62 78 LYS A O 1
ATOM 637 N N . ARG A 1 79 ? -1.777 8.837 -8.667 1.00 80.50 79 ARG A N 1
ATOM 638 C CA . ARG A 1 79 ? -1.831 9.430 -7.319 1.00 80.50 79 ARG A CA 1
ATOM 639 C C . ARG A 1 79 ? -3.261 9.620 -6.827 1.00 80.50 79 ARG A C 1
ATOM 641 O O . ARG A 1 79 ? -3.567 9.301 -5.681 1.00 80.50 79 ARG A O 1
ATOM 648 N N . ASP A 1 80 ? -4.126 10.149 -7.683 1.00 85.00 80 ASP A N 1
ATOM 649 C CA . ASP A 1 80 ? -5.497 10.466 -7.295 1.00 85.00 80 ASP A CA 1
ATOM 650 C C . ASP A 1 80 ? -6.301 9.185 -7.014 1.00 85.00 80 ASP A C 1
ATOM 652 O O . ASP A 1 80 ? -7.080 9.156 -6.064 1.00 85.00 80 ASP A O 1
ATOM 656 N N . GLU A 1 81 ? -6.048 8.095 -7.750 1.00 88.62 81 GLU A N 1
ATOM 657 C CA . GLU A 1 81 ? -6.640 6.774 -7.485 1.00 88.62 81 GLU A CA 1
ATOM 658 C C . GLU A 1 81 ? -6.232 6.247 -6.103 1.00 88.62 81 GLU A C 1
ATOM 660 O O . GLU A 1 81 ? -7.088 5.875 -5.302 1.00 88.62 81 GLU A O 1
ATOM 665 N N . ILE A 1 82 ? -4.938 6.304 -5.782 1.00 89.69 82 ILE A N 1
ATOM 666 C CA . ILE A 1 82 ? -4.397 5.854 -4.492 1.00 89.69 82 ILE A CA 1
ATOM 667 C C . ILE A 1 82 ? -4.972 6.672 -3.330 1.00 89.69 82 ILE A C 1
ATOM 669 O O . ILE A 1 82 ? -5.403 6.115 -2.322 1.00 89.69 82 ILE A O 1
ATOM 673 N N . ASN A 1 83 ? -5.018 8.000 -3.465 1.00 89.69 83 ASN A N 1
ATOM 674 C CA . ASN A 1 83 ? -5.573 8.868 -2.427 1.00 89.69 83 ASN A CA 1
ATOM 675 C C . ASN A 1 83 ? -7.081 8.651 -2.250 1.00 89.69 83 ASN A C 1
ATOM 677 O O . ASN A 1 83 ? -7.573 8.646 -1.122 1.00 89.69 83 ASN A O 1
ATOM 681 N N . MET A 1 84 ? -7.828 8.432 -3.338 1.00 91.94 84 MET A N 1
ATOM 682 C CA . MET A 1 84 ? -9.243 8.064 -3.252 1.00 91.94 84 MET A CA 1
ATOM 683 C C . MET A 1 84 ? -9.441 6.718 -2.556 1.00 91.94 84 MET A C 1
ATOM 685 O O . MET A 1 84 ? -10.362 6.589 -1.749 1.00 91.94 84 MET A O 1
ATOM 689 N N . PHE A 1 85 ? -8.584 5.740 -2.840 1.00 94.06 85 PHE A N 1
ATOM 690 C CA . PHE A 1 85 ? -8.600 4.444 -2.180 1.00 94.06 85 PHE A CA 1
ATOM 691 C C . PHE A 1 85 ? -8.361 4.575 -0.677 1.00 94.06 85 PHE A C 1
ATOM 693 O O . PHE A 1 85 ? -9.224 4.188 0.110 1.00 94.06 85 PHE A O 1
ATOM 700 N N . PHE A 1 86 ? -7.249 5.187 -0.262 1.00 93.38 86 PHE A N 1
ATOM 701 C CA . PHE A 1 86 ? -6.918 5.322 1.158 1.00 93.38 86 PHE A CA 1
ATOM 702 C C . PHE A 1 86 ? -7.919 6.188 1.922 1.00 93.38 86 PHE A C 1
ATOM 704 O O . PHE A 1 86 ? -8.212 5.898 3.078 1.00 93.38 86 PHE A O 1
ATOM 711 N N . LYS A 1 87 ? -8.533 7.185 1.273 1.00 93.00 87 LYS A N 1
ATOM 712 C CA . LYS A 1 87 ? -9.642 7.947 1.863 1.00 93.00 87 LYS A CA 1
ATOM 713 C C . LYS A 1 87 ? -10.853 7.066 2.196 1.00 93.00 87 LYS A C 1
ATOM 715 O O . LYS A 1 87 ? -11.563 7.357 3.155 1.00 93.00 87 LYS A O 1
ATOM 720 N N . LYS A 1 88 ? -11.121 6.029 1.398 1.00 95.38 88 LYS A N 1
ATOM 721 C CA . LYS A 1 88 ? -12.250 5.107 1.602 1.00 95.38 88 LYS A CA 1
ATOM 722 C C . LYS A 1 88 ? -11.883 3.875 2.438 1.00 95.38 88 LYS A C 1
ATOM 724 O O . LYS A 1 88 ? -12.776 3.273 3.027 1.00 95.38 88 LYS A O 1
ATOM 729 N N . ALA A 1 89 ? -10.602 3.521 2.535 1.00 95.81 89 ALA A N 1
ATOM 730 C CA . ALA A 1 89 ? -10.088 2.395 3.319 1.00 95.81 89 ALA A CA 1
ATOM 731 C C . ALA A 1 89 ? -10.071 2.682 4.836 1.00 95.81 89 ALA A C 1
ATOM 733 O O . ALA A 1 89 ? -9.048 2.577 5.508 1.00 95.81 89 ALA A O 1
ATOM 734 N N . ILE A 1 90 ? -11.227 3.061 5.386 1.00 95.38 90 ILE A N 1
ATOM 735 C CA . ILE A 1 90 ? -11.403 3.562 6.759 1.00 95.38 90 ILE A CA 1
ATOM 736 C C . ILE A 1 90 ? -11.205 2.509 7.861 1.00 95.38 90 ILE A C 1
ATOM 738 O O . ILE A 1 90 ? -11.228 2.856 9.039 1.00 95.38 90 ILE A O 1
ATOM 742 N N . GLN A 1 91 ? -11.072 1.229 7.506 1.00 96.94 91 GLN A N 1
ATOM 743 C CA . GLN A 1 91 ? -10.768 0.146 8.448 1.00 96.94 91 GLN A CA 1
ATOM 744 C C . GLN A 1 91 ? -9.337 -0.377 8.306 1.00 96.94 91 GLN A C 1
ATOM 746 O O . GLN A 1 91 ? -8.980 -1.331 9.000 1.00 96.94 91 GLN A O 1
ATOM 751 N N . LEU A 1 92 ? -8.512 0.227 7.442 1.00 97.31 92 LEU A N 1
ATOM 752 C CA . LEU A 1 92 ? -7.151 -0.240 7.212 1.00 97.31 92 LEU A CA 1
ATOM 753 C C . LEU A 1 92 ? -6.321 -0.022 8.474 1.00 97.31 92 LEU A C 1
ATOM 755 O O . LEU A 1 92 ? -6.136 1.117 8.900 1.00 97.31 92 LEU A O 1
ATOM 759 N N . LYS A 1 93 ? -5.826 -1.114 9.057 1.00 97.56 93 LYS A N 1
ATOM 760 C CA . LYS A 1 93 ? -5.021 -1.130 10.285 1.00 97.56 93 LYS A CA 1
ATOM 761 C C . LYS A 1 93 ? -3.551 -1.395 10.006 1.00 97.56 93 LYS A C 1
ATOM 763 O O . LYS A 1 93 ? -2.706 -0.893 10.740 1.00 97.56 93 LYS A O 1
ATOM 768 N N . TYR A 1 94 ? -3.235 -2.159 8.965 1.00 97.81 94 TYR A N 1
ATOM 769 C CA . TYR A 1 94 ? -1.861 -2.521 8.629 1.00 97.81 94 TYR A CA 1
ATOM 770 C C . TYR A 1 94 ? -1.565 -2.313 7.150 1.00 97.81 94 TYR A C 1
ATOM 772 O O . TYR A 1 94 ? -2.306 -2.803 6.293 1.00 97.81 94 TYR A O 1
ATOM 780 N N . LEU A 1 95 ? -0.457 -1.626 6.882 1.00 95.75 95 LEU A N 1
ATOM 781 C CA . LEU A 1 95 ? 0.125 -1.469 5.559 1.00 95.75 95 LEU A CA 1
ATOM 782 C C . LEU A 1 95 ? 1.599 -1.885 5.591 1.00 95.75 95 LEU A C 1
ATOM 784 O O . LEU A 1 95 ? 2.391 -1.283 6.317 1.00 95.75 95 LEU A O 1
ATOM 788 N N . ASP A 1 96 ? 1.957 -2.873 4.774 1.00 95.50 96 ASP A N 1
ATOM 789 C CA . ASP A 1 96 ? 3.344 -3.272 4.525 1.00 95.50 96 ASP A CA 1
ATOM 790 C C . ASP A 1 96 ? 3.722 -2.982 3.070 1.00 95.50 96 ASP A C 1
ATOM 792 O O . ASP A 1 96 ? 3.170 -3.544 2.122 1.00 95.50 96 ASP A O 1
ATOM 796 N N . TYR A 1 97 ? 4.673 -2.075 2.897 1.00 91.56 97 TYR A N 1
ATOM 797 C CA . TYR A 1 97 ? 5.274 -1.710 1.622 1.00 91.56 97 TYR A CA 1
ATOM 798 C C . TYR A 1 97 ? 6.798 -1.924 1.645 1.00 91.56 97 TYR A C 1
ATOM 800 O O . TYR A 1 97 ? 7.530 -1.399 0.802 1.00 91.56 97 TYR A O 1
ATOM 808 N N . SER A 1 98 ? 7.307 -2.718 2.586 1.00 91.19 98 SER A N 1
ATOM 809 C CA . SER A 1 98 ? 8.736 -2.986 2.726 1.00 91.19 98 SER A CA 1
ATOM 810 C C . SER A 1 98 ? 9.343 -3.647 1.482 1.00 91.19 98 SER A C 1
ATOM 812 O O . SER A 1 98 ? 8.659 -4.307 0.698 1.00 91.19 98 SER A O 1
ATOM 814 N N . PHE A 1 99 ? 10.648 -3.467 1.269 1.00 89.56 99 PHE A N 1
ATOM 815 C CA . PHE A 1 99 ? 11.394 -4.043 0.136 1.00 89.56 99 PHE A CA 1
ATOM 816 C C . PHE A 1 99 ? 10.874 -3.655 -1.262 1.00 89.56 99 PHE A C 1
ATOM 818 O O . PHE A 1 99 ? 11.157 -4.350 -2.238 1.00 89.56 99 PHE A O 1
ATOM 825 N N . ASN A 1 100 ? 10.143 -2.545 -1.381 1.00 85.50 100 ASN A N 1
ATOM 826 C CA . ASN A 1 100 ? 9.691 -2.004 -2.662 1.00 85.50 100 ASN A CA 1
ATOM 827 C C . ASN A 1 100 ? 10.513 -0.792 -3.109 1.00 85.50 100 ASN A C 1
ATOM 829 O O . ASN A 1 100 ? 11.187 -0.118 -2.324 1.00 85.50 100 ASN A O 1
ATOM 833 N N . ALA A 1 101 ? 10.408 -0.459 -4.395 1.00 76.00 101 ALA A N 1
ATOM 834 C CA . ALA A 1 101 ? 10.878 0.827 -4.889 1.00 76.00 101 ALA A CA 1
ATOM 835 C C . ALA A 1 101 ? 9.881 1.936 -4.521 1.00 76.00 101 ALA A C 1
ATOM 837 O O . ALA A 1 101 ? 8.669 1.765 -4.635 1.00 76.00 101 ALA A O 1
ATOM 838 N N . VAL A 1 102 ? 10.385 3.105 -4.124 1.00 66.06 102 VAL A N 1
ATOM 839 C CA . VAL A 1 102 ? 9.541 4.295 -3.873 1.00 66.06 102 VAL A CA 1
ATOM 840 C C . VAL A 1 102 ? 9.561 5.259 -5.065 1.00 66.06 102 VAL A C 1
ATOM 842 O O . VAL A 1 102 ? 8.674 6.097 -5.190 1.00 66.06 102 VAL A O 1
ATOM 845 N N . ASN A 1 103 ? 10.526 5.124 -5.985 1.00 62.66 103 ASN A N 1
ATOM 846 C CA . ASN A 1 103 ? 10.543 5.837 -7.266 1.00 62.66 103 ASN A CA 1
ATOM 847 C C . ASN A 1 103 ? 11.483 5.154 -8.281 1.00 62.66 103 ASN A C 1
ATOM 849 O O . ASN A 1 103 ? 12.631 4.847 -7.953 1.00 62.66 103 ASN A O 1
ATOM 853 N N . TYR A 1 104 ? 11.042 5.017 -9.535 1.00 53.78 104 TYR A N 1
ATOM 854 C CA . TYR A 1 104 ? 11.902 4.721 -10.685 1.00 53.78 104 TYR A CA 1
ATOM 855 C C . TYR A 1 104 ? 12.201 5.994 -11.483 1.00 53.78 104 TYR A C 1
ATOM 857 O O . TYR A 1 104 ? 11.789 6.133 -12.634 1.00 53.78 104 TYR A O 1
ATOM 865 N N . ASN A 1 105 ? 12.969 6.928 -10.922 1.00 47.81 105 ASN A N 1
ATOM 866 C CA . ASN A 1 105 ? 13.457 8.059 -11.711 1.00 47.81 105 ASN A CA 1
ATOM 867 C C . ASN A 1 105 ? 14.682 7.629 -12.537 1.00 47.81 105 ASN A C 1
ATOM 869 O O . ASN A 1 105 ? 15.826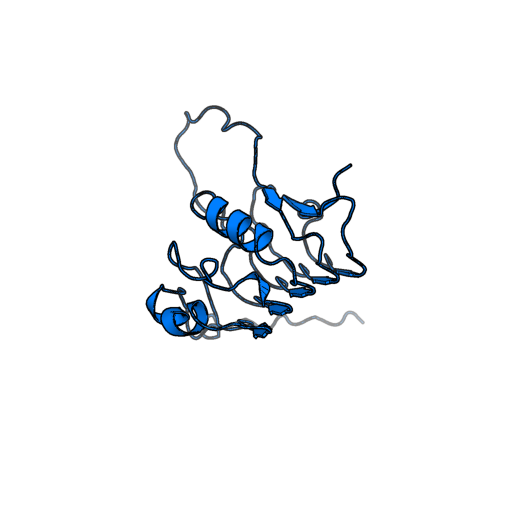 7.954 -12.228 1.00 47.81 105 ASN A O 1
ATOM 873 N N . MET A 1 106 ? 14.424 6.861 -13.600 1.00 40.50 106 MET A N 1
ATOM 874 C CA . MET A 1 106 ? 15.375 6.579 -14.685 1.00 40.50 106 MET A CA 1
ATOM 875 C C . MET A 1 106 ? 15.021 7.292 -15.998 1.00 40.50 106 MET A C 1
ATOM 877 O O . MET A 1 106 ? 15.663 7.053 -17.021 1.00 40.50 106 MET A O 1
ATOM 881 N N . LYS A 1 107 ? 14.066 8.232 -16.004 1.00 40.03 107 LYS A N 1
ATOM 882 C CA . LYS A 1 107 ? 13.965 9.171 -17.127 1.00 40.03 107 LYS A CA 1
ATOM 883 C C . LYS A 1 107 ? 15.094 10.198 -17.014 1.00 40.03 107 LYS A C 1
ATOM 885 O O . LYS A 1 107 ? 14.971 11.206 -16.327 1.00 40.03 107 LYS A O 1
ATOM 890 N N . LYS A 1 108 ? 16.187 9.967 -17.753 1.00 37.06 108 LYS A N 1
ATOM 891 C CA . LYS A 1 108 ? 17.003 11.059 -18.308 1.00 37.06 108 LYS A CA 1
ATOM 892 C C . LYS A 1 108 ? 16.068 11.935 -19.151 1.00 37.06 108 LYS A C 1
ATOM 894 O O . LYS A 1 108 ? 15.934 11.705 -20.349 1.00 37.06 108 LYS A O 1
ATOM 899 N N . SER A 1 109 ? 15.390 12.908 -18.546 1.00 37.03 109 SER A N 1
ATOM 900 C CA . SER A 1 109 ? 14.700 13.936 -19.324 1.00 37.03 109 SER A CA 1
ATOM 901 C C . SER A 1 109 ? 15.763 14.894 -19.848 1.00 37.03 109 SER A C 1
ATOM 903 O O . SER A 1 109 ? 16.111 15.886 -19.213 1.00 37.03 109 SER A O 1
ATOM 905 N N . VAL A 1 110 ? 16.336 14.557 -21.003 1.00 37.62 110 VAL A N 1
ATOM 906 C CA . VAL A 1 110 ? 17.074 15.509 -21.836 1.00 37.62 110 VAL A CA 1
ATOM 907 C C . VAL A 1 110 ? 16.033 16.412 -22.491 1.00 37.62 110 VAL A C 1
ATOM 909 O O . VAL A 1 110 ? 15.676 16.253 -23.650 1.00 37.62 110 VAL A O 1
ATOM 912 N N . THR A 1 111 ? 15.498 17.343 -21.712 1.00 38.44 111 THR A N 1
ATOM 913 C CA . THR A 1 111 ? 14.735 18.488 -22.208 1.00 38.44 111 THR A CA 1
ATOM 914 C C . THR A 1 111 ? 15.201 19.695 -21.401 1.00 38.44 111 THR A C 1
ATOM 916 O O . THR A 1 111 ? 14.754 19.871 -20.267 1.00 38.44 111 THR A O 1
ATOM 919 N N . PRO A 1 112 ? 16.133 20.508 -21.930 1.00 37.84 112 PRO A N 1
ATOM 920 C CA . PRO A 1 112 ? 16.818 21.558 -21.177 1.00 37.84 112 PRO A CA 1
ATOM 921 C C . PRO A 1 112 ? 15.961 22.822 -21.012 1.00 37.84 112 PRO A C 1
ATOM 923 O O . PRO A 1 112 ? 16.498 23.917 -21.060 1.00 37.84 112 PRO A O 1
ATOM 926 N N . ASN A 1 113 ? 14.635 22.692 -20.883 1.00 35.94 113 ASN A N 1
ATOM 927 C CA . ASN A 1 113 ? 13.715 23.833 -20.808 1.00 35.94 113 ASN A CA 1
ATOM 928 C C . ASN A 1 113 ? 12.356 23.487 -20.174 1.00 35.94 113 ASN A C 1
ATOM 930 O O . ASN A 1 113 ? 11.322 24.011 -20.577 1.00 35.94 113 ASN A O 1
ATOM 934 N N . MET A 1 114 ? 12.336 22.610 -19.168 1.00 36.59 114 MET A N 1
ATOM 935 C CA . MET A 1 114 ? 11.189 22.534 -18.260 1.00 36.59 114 MET A CA 1
ATOM 936 C C . MET A 1 114 ? 11.597 23.214 -16.960 1.00 36.59 114 MET A C 1
ATOM 938 O O . MET A 1 114 ? 12.161 22.610 -16.050 1.00 36.59 114 MET A O 1
ATOM 942 N N . SER A 1 115 ? 11.408 24.531 -16.959 1.00 34.06 115 SER A N 1
ATOM 943 C CA . SER A 1 115 ? 11.390 25.383 -15.779 1.00 34.06 115 SER A CA 1
ATOM 944 C C . SER A 1 115 ? 10.671 24.665 -14.644 1.00 34.06 115 SER A C 1
ATOM 946 O O . SER A 1 115 ? 9.534 24.243 -14.834 1.00 34.06 115 SER A O 1
ATOM 948 N N . LEU A 1 116 ? 11.376 24.523 -13.513 1.00 40.69 116 LEU A N 1
ATOM 949 C CA . LEU A 1 116 ? 10.851 24.278 -12.167 1.00 40.69 116 LEU A CA 1
ATOM 950 C C . LEU A 1 116 ? 9.398 23.789 -12.169 1.00 40.69 116 LEU A C 1
ATOM 952 O O . LEU A 1 116 ? 8.475 24.582 -11.984 1.00 40.69 116 LEU A O 1
ATOM 956 N N . LEU A 1 117 ? 9.206 22.483 -12.381 1.00 37.59 117 LEU A N 1
ATOM 957 C CA . LEU A 1 117 ? 7.978 21.840 -11.932 1.00 37.59 117 LEU A CA 1
ATOM 958 C C . LEU A 1 117 ? 7.915 22.100 -10.428 1.00 37.59 117 LEU A C 1
ATOM 960 O O . LEU A 1 117 ? 8.739 21.612 -9.654 1.00 37.59 117 LEU A O 1
ATOM 964 N N . SER A 1 118 ? 7.005 23.004 -10.094 1.00 36.09 118 SER A N 1
ATOM 965 C CA . SER A 1 118 ? 6.667 23.499 -8.774 1.00 36.09 118 SER A CA 1
ATOM 966 C C . SER A 1 118 ? 6.704 22.387 -7.734 1.00 36.09 118 SER A C 1
ATOM 968 O O . SER A 1 118 ? 6.185 21.294 -7.957 1.00 36.09 118 SER A O 1
ATOM 970 N N . ALA A 1 119 ? 7.291 22.714 -6.588 1.00 42.38 119 ALA A N 1
ATOM 971 C CA . ALA A 1 119 ? 7.470 21.891 -5.400 1.00 42.38 119 ALA A CA 1
ATOM 972 C C . ALA A 1 119 ? 6.159 21.476 -4.690 1.00 42.38 119 ALA A C 1
ATOM 974 O O . ALA A 1 119 ? 6.171 21.247 -3.486 1.00 42.38 119 ALA A O 1
ATOM 975 N N . ASP A 1 120 ? 5.043 21.353 -5.409 1.00 45.44 120 ASP A N 1
ATOM 976 C CA . ASP A 1 120 ? 3.732 21.078 -4.832 1.00 45.44 120 ASP A CA 1
ATOM 977 C C . ASP A 1 120 ? 3.217 19.674 -5.191 1.00 45.44 120 ASP A C 1
ATOM 979 O O . ASP A 1 120 ? 2.953 19.337 -6.345 1.00 45.44 120 ASP A O 1
ATOM 983 N N . ALA A 1 121 ? 3.003 18.889 -4.129 1.00 53.84 121 ALA A N 1
ATOM 984 C CA . ALA A 1 121 ? 2.076 17.761 -4.021 1.00 53.84 121 ALA A CA 1
ATOM 985 C C . ALA A 1 121 ? 2.515 16.346 -4.450 1.00 53.84 121 ALA A C 1
ATOM 987 O O . ALA A 1 121 ? 1.784 15.647 -5.158 1.00 53.84 121 ALA A O 1
ATOM 988 N N . SER A 1 122 ? 3.626 15.841 -3.907 1.00 68.56 122 SER A N 1
ATOM 989 C CA . SER A 1 122 ? 3.941 14.400 -3.973 1.00 68.56 122 SER A CA 1
ATOM 990 C C . SER A 1 122 ? 3.481 13.627 -2.728 1.00 68.56 122 SER A C 1
ATOM 992 O O . SER A 1 122 ? 4.260 12.914 -2.095 1.00 68.56 122 SER A O 1
ATOM 994 N N . TYR A 1 123 ? 2.221 13.828 -2.338 1.00 77.19 123 TYR A N 1
ATOM 995 C CA . TYR A 1 123 ? 1.657 13.282 -1.104 1.00 77.19 123 TYR A CA 1
ATOM 996 C C . TYR A 1 123 ? 0.740 12.088 -1.368 1.00 77.19 123 TYR A C 1
ATOM 998 O O . TYR A 1 123 ? -0.104 12.123 -2.271 1.00 77.19 123 TYR A O 1
ATOM 1006 N N . VAL A 1 124 ? 0.876 11.066 -0.528 1.00 83.38 124 VAL A N 1
ATOM 1007 C CA . VAL A 1 124 ? -0.101 9.987 -0.370 1.00 83.38 124 VAL A CA 1
ATOM 1008 C C . VAL A 1 124 ? -0.655 10.080 1.044 1.00 83.38 124 VAL A C 1
ATOM 1010 O O . VAL A 1 124 ? 0.103 10.027 2.009 1.00 83.38 124 VAL A O 1
ATOM 1013 N N . PHE A 1 125 ? -1.965 10.243 1.176 1.00 87.31 125 PHE A N 1
ATOM 1014 C CA . PHE A 1 125 ? -2.616 10.354 2.477 1.00 87.31 125 PHE A CA 1
ATOM 1015 C C . PHE A 1 125 ? -3.003 8.969 2.975 1.00 87.31 125 PHE A C 1
ATOM 1017 O O . PHE A 1 125 ? -3.770 8.266 2.320 1.00 87.31 125 PHE A O 1
ATOM 1024 N N . LEU A 1 126 ? -2.477 8.586 4.133 1.00 91.19 126 LEU A N 1
ATOM 1025 C CA . LEU A 1 126 ? -2.826 7.328 4.781 1.00 91.19 126 LEU A CA 1
ATOM 1026 C C . LEU A 1 126 ? -4.080 7.506 5.654 1.00 91.19 126 LEU A C 1
ATOM 1028 O O . LEU A 1 126 ? -4.318 8.599 6.179 1.00 91.19 126 LEU A O 1
ATOM 1032 N N . PRO A 1 127 ? -4.911 6.459 5.811 1.00 92.19 127 PRO A N 1
ATOM 1033 C CA . PRO A 1 127 ? -6.124 6.551 6.613 1.00 92.19 127 PRO A CA 1
ATOM 1034 C C . PRO A 1 127 ? -5.793 6.715 8.101 1.00 92.19 127 PRO A C 1
ATOM 1036 O O . PRO A 1 127 ? -4.826 6.148 8.606 1.00 92.19 127 PRO A O 1
ATOM 1039 N N . THR A 1 128 ? -6.639 7.443 8.834 1.00 92.44 128 THR A N 1
ATOM 1040 C CA . THR A 1 128 ? -6.486 7.645 10.289 1.00 92.44 128 THR A CA 1
ATOM 1041 C C . THR A 1 128 ? -6.598 6.350 11.091 1.00 92.44 128 THR A C 1
ATOM 1043 O O . THR A 1 128 ? -6.076 6.263 12.199 1.00 92.44 128 THR A O 1
ATOM 1046 N N . SER A 1 129 ? -7.249 5.329 10.533 1.00 95.00 129 SER A N 1
ATOM 1047 C CA . SER A 1 129 ? -7.389 4.008 11.144 1.00 95.00 129 SER A CA 1
ATOM 1048 C C . SER A 1 129 ? -6.088 3.207 11.207 1.00 95.00 129 SER A C 1
ATOM 1050 O O . SER A 1 129 ? -6.069 2.181 11.885 1.00 95.00 129 SER A O 1
ATOM 1052 N N . LEU A 1 130 ? -5.034 3.631 10.499 1.00 95.44 130 LEU A N 1
ATOM 1053 C CA . LEU A 1 130 ? -3.797 2.871 10.374 1.00 95.44 130 LEU A CA 1
ATOM 1054 C C . LEU A 1 130 ? -3.095 2.747 11.730 1.00 95.44 130 LEU A C 1
ATOM 1056 O O . LEU A 1 130 ? -2.757 3.748 12.352 1.00 95.44 130 LEU A O 1
ATOM 1060 N N . GLU A 1 131 ? -2.856 1.512 12.166 1.00 96.12 131 GLU A N 1
ATOM 1061 C CA . GLU A 1 131 ? -2.201 1.182 13.436 1.00 96.12 131 GLU A CA 1
ATOM 1062 C C . GLU A 1 131 ? -0.730 0.802 13.241 1.00 96.12 131 GLU A C 1
ATOM 1064 O O . GLU A 1 131 ? 0.094 1.037 14.128 1.00 96.12 131 GLU A O 1
ATOM 1069 N N . LYS A 1 132 ? -0.390 0.220 12.085 1.00 96.12 132 LYS A N 1
ATOM 1070 C CA . LYS A 1 132 ? 0.954 -0.256 11.755 1.00 96.12 132 LYS A CA 1
ATOM 1071 C C . LYS A 1 132 ? 1.331 0.089 10.315 1.00 96.12 132 LYS A C 1
ATOM 1073 O O . LYS A 1 132 ? 0.592 -0.238 9.387 1.00 96.12 132 LYS A O 1
ATOM 1078 N N . LEU A 1 133 ? 2.508 0.682 10.142 1.00 93.75 133 LEU A N 1
ATOM 1079 C CA . LEU A 1 133 ? 3.102 0.987 8.843 1.00 93.75 133 LEU A CA 1
ATOM 1080 C C . LEU A 1 133 ? 4.520 0.416 8.773 1.00 93.75 133 LEU A C 1
ATOM 1082 O O . LEU A 1 133 ? 5.367 0.782 9.585 1.00 93.75 133 LEU A O 1
ATOM 1086 N N . ASP A 1 134 ? 4.778 -0.443 7.793 1.00 93.12 134 ASP A N 1
ATOM 1087 C CA . ASP A 1 134 ? 6.125 -0.909 7.463 1.00 93.12 134 ASP A CA 1
ATOM 1088 C C . ASP A 1 134 ? 6.496 -0.440 6.057 1.00 93.12 134 ASP A C 1
ATOM 1090 O O . ASP A 1 134 ? 5.835 -0.758 5.069 1.00 93.12 134 ASP A O 1
ATOM 1094 N N . ILE A 1 135 ? 7.551 0.359 5.976 1.00 89.31 135 ILE A N 1
ATOM 1095 C CA . ILE A 1 135 ? 8.149 0.835 4.732 1.00 89.31 135 ILE A CA 1
ATOM 1096 C C . ILE A 1 135 ? 9.667 0.641 4.770 1.00 89.31 135 ILE A C 1
ATOM 1098 O O . ILE A 1 135 ? 10.418 1.460 4.236 1.00 89.31 135 ILE A O 1
ATOM 1102 N N . SER A 1 136 ? 10.141 -0.400 5.450 1.00 88.81 136 SER A N 1
ATOM 1103 C CA . SER A 1 136 ? 11.563 -0.713 5.572 1.00 88.81 136 SER A CA 1
ATOM 1104 C C . SER A 1 136 ? 12.182 -1.160 4.238 1.00 88.81 136 SER A C 1
ATOM 1106 O O . SER A 1 136 ? 11.502 -1.632 3.326 1.00 88.81 136 SER A O 1
ATOM 1108 N N . TYR A 1 137 ? 13.500 -1.003 4.094 1.00 87.00 137 TYR A N 1
ATOM 1109 C CA . TYR A 1 137 ? 14.265 -1.430 2.911 1.00 87.00 137 TYR A CA 1
ATOM 1110 C C . TYR A 1 137 ? 13.755 -0.874 1.574 1.00 87.00 137 TYR A C 1
ATOM 1112 O O . TYR A 1 137 ? 13.825 -1.541 0.538 1.00 87.00 137 TYR A O 1
ATOM 1120 N N . THR A 1 138 ? 13.253 0.358 1.574 1.00 80.19 138 THR A N 1
ATOM 1121 C CA . THR A 1 138 ? 12.820 1.008 0.338 1.00 80.19 138 THR A CA 1
ATOM 1122 C C . THR A 1 138 ? 13.973 1.744 -0.341 1.00 80.19 138 THR A C 1
ATOM 1124 O O . THR A 1 138 ? 14.721 2.503 0.280 1.00 80.19 138 THR A O 1
ATOM 1127 N N . VAL A 1 139 ? 14.135 1.521 -1.649 1.00 67.75 139 VAL A N 1
ATOM 1128 C CA . VAL A 1 139 ? 15.242 2.094 -2.435 1.00 67.75 139 VAL A CA 1
ATOM 1129 C C . VAL A 1 139 ? 14.777 3.356 -3.175 1.00 67.75 139 VAL A C 1
ATOM 1131 O O . VAL A 1 139 ? 13.782 3.329 -3.905 1.00 67.75 139 VAL A O 1
ATOM 1134 N N . LEU A 1 140 ? 15.521 4.460 -3.016 1.00 63.12 140 LEU A N 1
ATOM 1135 C CA . LEU A 1 140 ? 15.369 5.710 -3.7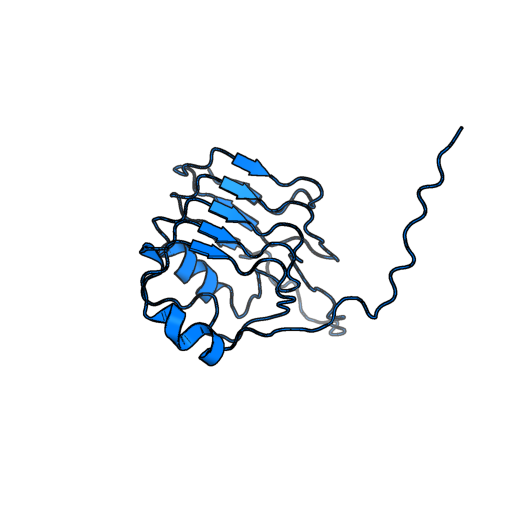75 1.00 63.12 140 LEU A CA 1
ATOM 1136 C C . LEU A 1 140 ? 16.590 5.925 -4.669 1.00 63.12 140 LEU A C 1
ATOM 1138 O O . LEU A 1 140 ? 17.708 5.955 -4.161 1.00 63.12 140 LEU A O 1
ATOM 1142 N N . ASN A 1 141 ? 16.385 6.141 -5.973 1.00 53.25 141 ASN A N 1
ATOM 1143 C CA . ASN A 1 141 ? 17.516 6.307 -6.886 1.00 53.25 141 ASN A CA 1
ATOM 1144 C C . ASN A 1 141 ? 17.976 7.750 -7.125 1.00 53.25 141 ASN A C 1
ATOM 1146 O O . ASN A 1 141 ? 19.152 7.901 -7.425 1.00 53.25 141 ASN A O 1
ATOM 1150 N N . THR A 1 142 ? 17.168 8.809 -6.972 1.00 50.66 142 THR A N 1
ATOM 1151 C CA . THR A 1 142 ? 17.677 10.163 -7.326 1.00 50.66 142 THR A CA 1
ATOM 1152 C C . THR A 1 142 ? 16.906 11.381 -6.807 1.00 50.66 142 THR A C 1
ATOM 1154 O O . THR A 1 142 ? 17.524 12.433 -6.678 1.00 50.66 142 THR A O 1
ATOM 1157 N N . VAL A 1 143 ? 15.602 11.313 -6.510 1.00 49.06 143 VAL A N 1
ATOM 1158 C CA . VAL A 1 143 ? 14.836 12.495 -6.052 1.00 49.06 143 VAL A CA 1
ATOM 1159 C C . VAL A 1 143 ? 13.827 12.085 -4.974 1.00 49.06 143 VAL A C 1
ATOM 1161 O O . VAL A 1 143 ? 13.014 11.195 -5.243 1.00 49.06 143 VAL A O 1
ATOM 1164 N N . PRO A 1 144 ? 13.853 12.692 -3.772 1.00 54.59 144 PRO A N 1
ATOM 1165 C CA . PRO A 1 144 ? 12.855 12.433 -2.750 1.00 54.59 144 PRO A CA 1
ATOM 1166 C C . PRO A 1 144 ? 11.633 13.292 -3.047 1.00 54.59 144 PRO A C 1
ATOM 1168 O O . PRO A 1 144 ? 11.756 14.506 -3.147 1.00 54.59 144 PRO A O 1
ATOM 1171 N N . ALA A 1 145 ? 10.471 12.670 -3.182 1.00 54.19 145 ALA A N 1
ATOM 1172 C CA . ALA A 1 145 ? 9.200 13.289 -2.831 1.00 54.19 145 ALA A CA 1
ATOM 1173 C C . ALA A 1 145 ? 8.129 12.216 -3.009 1.00 54.19 145 ALA A C 1
ATOM 1175 O O . ALA A 1 145 ? 7.401 12.217 -3.984 1.00 54.19 145 ALA A O 1
ATOM 1176 N N . VAL A 1 146 ? 8.071 11.234 -2.120 1.00 63.56 146 VAL A N 1
ATOM 1177 C CA . VAL A 1 146 ? 6.783 10.606 -1.829 1.00 63.56 146 VAL A CA 1
ATOM 1178 C C . VAL A 1 146 ? 6.641 10.779 -0.347 1.00 63.56 146 VAL A C 1
ATOM 1180 O O . VAL A 1 146 ? 7.388 10.179 0.415 1.00 63.56 146 VAL A O 1
ATOM 1183 N N . TRP A 1 147 ? 5.756 11.680 0.028 1.00 71.75 147 TRP A N 1
ATOM 1184 C CA . TRP A 1 147 ? 5.463 11.981 1.408 1.00 71.75 147 TRP A CA 1
ATOM 1185 C C . TRP A 1 147 ? 4.184 11.231 1.748 1.00 71.75 147 TRP A C 1
ATOM 1187 O O . TRP A 1 147 ? 3.092 11.604 1.316 1.00 71.75 147 TRP A O 1
ATOM 1197 N N . LEU A 1 148 ? 4.323 10.143 2.490 1.00 78.12 148 LEU A N 1
ATOM 1198 C CA . LEU A 1 148 ? 3.188 9.508 3.135 1.00 78.12 148 LEU A CA 1
ATOM 1199 C C . LEU A 1 148 ? 2.772 10.423 4.289 1.00 78.12 148 LEU A C 1
ATOM 1201 O O . LEU A 1 148 ? 3.512 10.550 5.267 1.00 78.12 148 LEU A O 1
ATOM 1205 N N . ILE A 1 149 ? 1.634 11.102 4.144 1.00 80.62 149 ILE A N 1
ATOM 1206 C CA . ILE A 1 149 ? 1.071 11.937 5.203 1.00 80.62 149 ILE A CA 1
ATOM 1207 C C . ILE A 1 149 ? 0.199 11.067 6.087 1.00 80.62 149 ILE A C 1
ATOM 1209 O O . ILE A 1 149 ? -0.803 10.506 5.634 1.00 80.62 149 ILE A O 1
ATOM 1213 N N . VAL A 1 150 ? 0.566 11.017 7.362 1.00 79.38 150 VAL A N 1
ATOM 1214 C CA . VAL A 1 150 ? -0.268 10.449 8.415 1.00 79.38 150 VAL A CA 1
ATOM 1215 C C . VAL A 1 150 ? -0.970 11.612 9.139 1.00 79.38 150 VAL A C 1
ATOM 1217 O O . VAL A 1 150 ? -0.273 12.493 9.649 1.00 79.38 150 VAL A O 1
ATOM 1220 N N . PRO A 1 151 ? -2.318 11.673 9.164 1.00 79.75 151 PRO A N 1
ATOM 1221 C CA . PRO A 1 151 ? -3.052 12.772 9.811 1.00 79.75 151 PRO A CA 1
ATOM 1222 C C . PRO A 1 151 ? -2.847 12.795 11.335 1.00 79.75 151 PRO A C 1
ATOM 1224 O O . PRO A 1 151 ? -2.666 11.731 11.909 1.00 79.75 151 PRO A O 1
ATOM 1227 N N . GLU A 1 152 ? -2.959 13.943 12.016 1.00 74.56 152 GLU A N 1
ATOM 1228 C CA . GLU A 1 152 ? -2.754 14.053 13.483 1.00 74.56 152 GLU A CA 1
ATOM 1229 C C . GLU A 1 152 ? -3.539 13.036 14.318 1.00 74.56 152 GLU A C 1
ATOM 1231 O O . GLU A 1 152 ? -2.990 12.388 15.205 1.00 74.56 152 GLU A O 1
ATOM 1236 N N . ASN A 1 153 ? -4.821 12.852 14.003 1.00 78.31 153 ASN A N 1
ATOM 1237 C CA . ASN A 1 153 ? -5.721 11.956 14.733 1.00 78.31 153 ASN A CA 1
ATOM 1238 C C . ASN A 1 153 ? -5.593 10.496 14.266 1.00 78.31 153 ASN A C 1
ATOM 1240 O O . ASN A 1 153 ? -6.600 9.805 14.098 1.00 78.31 153 ASN A O 1
ATOM 1244 N N . ASN A 1 154 ? -4.373 10.052 13.965 1.00 84.38 154 ASN A N 1
ATOM 1245 C CA . ASN A 1 154 ? -4.116 8.680 13.545 1.00 84.38 154 ASN A CA 1
ATOM 1246 C C . ASN A 1 154 ? -3.966 7.732 14.742 1.00 84.38 154 ASN A C 1
ATOM 1248 O O . ASN A 1 154 ? -3.599 8.136 15.843 1.00 84.38 154 ASN A O 1
ATOM 1252 N N . ASN A 1 155 ? -4.211 6.448 14.489 1.00 91.88 155 ASN A N 1
ATOM 1253 C CA . ASN A 1 155 ? -4.044 5.372 15.463 1.00 91.88 155 ASN A CA 1
ATOM 1254 C C . ASN A 1 155 ? -2.670 4.6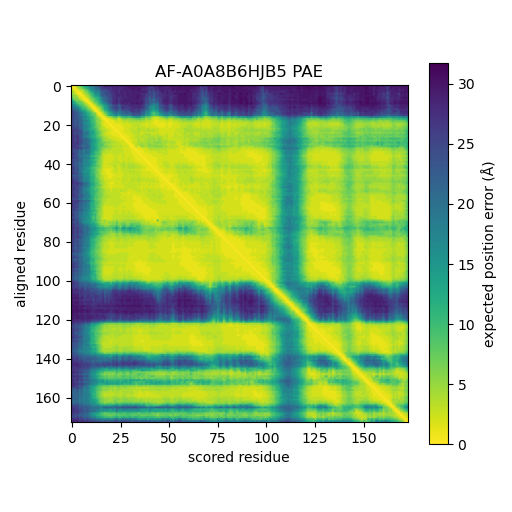79 15.360 1.00 91.88 155 ASN A C 1
ATOM 1256 O O . ASN A 1 155 ? -2.527 3.550 15.832 1.00 91.88 155 ASN A O 1
ATOM 1260 N N . LEU A 1 156 ? -1.667 5.301 14.728 1.00 92.56 156 LEU A N 1
ATOM 1261 C CA . LEU A 1 156 ? -0.400 4.650 14.400 1.00 92.56 156 LEU A CA 1
ATOM 1262 C C . LEU A 1 156 ? 0.398 4.378 15.678 1.00 92.56 156 LEU A C 1
ATOM 1264 O O . LEU A 1 156 ? 0.852 5.286 16.368 1.00 92.56 156 LEU A O 1
ATOM 1268 N N . THR A 1 157 ? 0.596 3.100 15.979 1.00 93.81 157 THR A N 1
ATOM 1269 C CA . THR A 1 157 ? 1.367 2.628 17.140 1.00 93.81 157 THR A CA 1
ATOM 1270 C C . THR A 1 157 ? 2.718 2.046 16.742 1.00 93.81 157 THR A C 1
ATOM 1272 O O . THR A 1 157 ? 3.612 1.930 17.579 1.00 93.81 157 THR A O 1
ATOM 1275 N N . PHE A 1 158 ? 2.880 1.684 15.467 1.00 93.88 158 PHE A N 1
ATOM 1276 C CA . PHE A 1 158 ? 4.103 1.099 14.937 1.00 93.88 158 PHE A CA 1
ATOM 1277 C C . PHE A 1 158 ? 4.456 1.698 13.578 1.00 93.88 158 PHE A C 1
ATOM 1279 O O . PHE A 1 158 ? 3.626 1.726 12.666 1.00 93.88 158 PHE A O 1
ATOM 1286 N N . LEU A 1 159 ? 5.710 2.122 13.448 1.00 91.75 159 LEU A N 1
ATOM 1287 C CA . LEU A 1 159 ? 6.288 2.642 12.220 1.00 91.75 159 LEU A CA 1
ATOM 1288 C C . LEU A 1 159 ? 7.688 2.052 12.039 1.00 91.75 159 LEU A C 1
ATOM 1290 O O . LEU A 1 159 ? 8.581 2.354 12.831 1.00 91.75 159 LEU A O 1
ATOM 1294 N N . ASP A 1 160 ? 7.881 1.257 10.989 1.00 91.06 160 ASP A N 1
ATOM 1295 C CA . ASP A 1 160 ? 9.207 0.804 10.568 1.00 91.06 160 ASP A CA 1
ATOM 1296 C C . ASP A 1 160 ? 9.626 1.495 9.266 1.00 91.06 160 ASP A C 1
ATOM 1298 O O . ASP A 1 160 ? 8.982 1.367 8.225 1.00 91.06 160 ASP A O 1
ATOM 1302 N N . ILE A 1 161 ? 10.723 2.248 9.344 1.00 87.69 161 ILE A N 1
ATOM 1303 C CA . ILE A 1 161 ? 11.375 2.926 8.214 1.00 87.69 161 ILE A CA 1
ATOM 1304 C C . ILE A 1 161 ? 12.847 2.511 8.083 1.00 87.69 161 ILE A C 1
ATOM 1306 O O . ILE A 1 161 ? 13.654 3.205 7.460 1.00 87.69 161 ILE A O 1
ATOM 1310 N N . SER A 1 162 ? 13.228 1.403 8.718 1.00 86.62 162 SER A N 1
ATOM 1311 C CA . SER A 1 162 ? 14.610 0.937 8.775 1.00 86.62 162 SER A CA 1
ATOM 1312 C C . SER A 1 162 ? 15.146 0.679 7.374 1.00 86.62 162 SER A C 1
ATOM 1314 O O . SER A 1 162 ? 14.458 0.119 6.526 1.00 86.62 162 SER A O 1
ATOM 1316 N N . TYR A 1 163 ? 16.395 1.070 7.119 1.00 85.62 163 TYR A N 1
ATOM 1317 C CA . TYR A 1 163 ? 17.043 0.897 5.810 1.00 85.62 163 TYR A CA 1
ATOM 1318 C C . TYR A 1 163 ? 16.321 1.588 4.640 1.00 85.62 163 TYR A C 1
ATOM 1320 O O . TYR A 1 163 ? 16.566 1.253 3.481 1.00 85.62 163 TYR A O 1
ATOM 1328 N N . SER A 1 164 ? 15.482 2.578 4.944 1.00 77.94 164 SER A N 1
ATOM 1329 C CA . SER A 1 164 ? 14.862 3.483 3.981 1.00 77.94 164 SER A CA 1
ATOM 1330 C C . SER A 1 164 ? 15.474 4.877 4.106 1.00 77.94 164 SER A C 1
ATOM 1332 O O . SER A 1 164 ? 16.010 5.258 5.147 1.00 77.94 164 SER A O 1
ATOM 1334 N N . ASN A 1 165 ? 15.429 5.663 3.031 1.00 67.31 165 ASN A N 1
ATOM 1335 C CA . ASN A 1 165 ? 15.884 7.051 3.084 1.00 67.31 165 ASN A CA 1
ATOM 1336 C C . ASN A 1 165 ? 14.895 7.894 3.919 1.00 67.31 165 ASN A C 1
ATOM 1338 O O . ASN A 1 165 ? 13.683 7.756 3.777 1.00 67.31 165 ASN A O 1
ATOM 1342 N N . THR A 1 166 ? 15.395 8.772 4.784 1.00 55.66 166 THR A N 1
ATOM 1343 C CA . THR A 1 166 ? 14.678 9.328 5.949 1.00 55.66 166 THR A CA 1
ATOM 1344 C C . THR A 1 166 ? 13.593 10.376 5.650 1.00 55.66 166 THR A C 1
ATOM 1346 O O . THR A 1 166 ? 13.044 10.946 6.585 1.00 55.66 166 THR A O 1
ATOM 1349 N N . ASN A 1 167 ? 13.245 10.633 4.384 1.00 65.19 167 ASN A N 1
ATOM 1350 C CA . ASN A 1 167 ? 12.320 11.708 3.975 1.00 65.19 167 ASN A CA 1
ATOM 1351 C C . ASN A 1 167 ? 11.016 11.190 3.325 1.00 65.19 167 ASN A C 1
ATOM 1353 O O . ASN A 1 167 ? 10.492 11.830 2.416 1.00 65.19 167 ASN A O 1
ATOM 1357 N N . ILE A 1 168 ? 10.526 10.008 3.722 1.00 70.81 168 ILE A N 1
ATOM 1358 C CA . ILE A 1 168 ? 9.370 9.345 3.076 1.00 70.81 168 ILE A CA 1
ATOM 1359 C C . ILE A 1 168 ? 8.058 9.550 3.849 1.00 70.81 168 ILE A C 1
ATOM 1361 O O . ILE A 1 168 ? 6.987 9.593 3.252 1.00 70.81 168 ILE A O 1
ATOM 1365 N N . VAL A 1 169 ? 8.109 9.690 5.174 1.00 74.38 169 VAL A N 1
ATOM 1366 C CA . VAL A 1 169 ? 6.903 9.792 6.014 1.00 74.38 169 VAL A CA 1
ATOM 1367 C C . VAL A 1 169 ? 6.897 11.128 6.725 1.00 74.38 169 VAL A C 1
ATOM 1369 O O . VAL A 1 169 ? 7.894 11.518 7.332 1.00 74.38 169 VAL A O 1
ATOM 1372 N N . HIS A 1 170 ? 5.764 11.818 6.660 1.00 78.75 170 HIS A N 1
ATOM 1373 C CA . HIS A 1 170 ? 5.531 13.043 7.402 1.00 78.75 170 HIS A CA 1
ATOM 1374 C C . HIS A 1 170 ? 4.254 12.910 8.229 1.00 78.75 170 HIS A C 1
ATOM 1376 O O . HIS A 1 170 ? 3.204 12.522 7.721 1.00 78.75 170 HIS A O 1
ATOM 1382 N N . VAL A 1 171 ? 4.358 13.226 9.514 1.00 71.31 171 VAL A N 1
ATOM 1383 C CA . VAL A 1 171 ? 3.204 13.339 10.408 1.00 71.31 171 VAL A CA 1
ATOM 1384 C C . VAL A 1 171 ? 2.887 14.825 10.495 1.00 71.31 171 VAL A C 1
ATOM 1386 O O . VAL A 1 171 ? 3.752 15.603 10.898 1.00 71.31 171 VAL A O 1
ATOM 1389 N N . CYS A 1 172 ? 1.710 15.228 10.022 1.00 66.81 172 CYS A N 1
ATOM 1390 C CA . CYS A 1 172 ? 1.338 16.642 9.951 1.00 66.81 172 CYS A CA 1
ATOM 1391 C C . CYS A 1 172 ? 0.693 17.121 11.249 1.00 66.81 172 CYS A C 1
ATOM 1393 O O . CYS A 1 172 ? -0.073 16.352 11.812 1.00 66.81 172 CYS A O 1
ATOM 1395 N N . SER A 1 173 ? 1.044 18.368 11.602 1.00 50.75 173 SER A N 1
ATOM 1396 C CA . SER A 1 173 ? 0.451 19.385 12.500 1.00 50.75 173 SER A CA 1
ATOM 1397 C C . SER A 1 173 ? -1.016 19.774 12.321 1.00 50.75 173 SER A C 1
ATOM 1399 O O . SER A 1 173 ? -1.456 19.589 11.164 1.00 50.75 173 SER A O 1
#

Radius of gyration: 17.51 Å; Cα contacts (8 Å, |Δi|>4): 341; chains: 1; bounding box: 56×41×39 Å

Organism: Mytilus galloprovincialis (NCBI:txid29158)

Nearest PDB structures (foldseek):
  4wwu-assembly1_K  TM=7.472E-01  e=2.885E+00  Saccharomyces cerevisiae S288C
  4wwu-assembly2_E  TM=7.315E-01  e=4.008E+00  Saccharomyces cerevisiae S288C
  4wwu-assembly1_B  TM=4.462E-01  e=3.401E+00  Saccharomyces cerevisiae S288C
  7sqc-assembly1_5D  TM=5.695E-01  e=8.633E+00  Chlamydomonas reinhardtii

Sequence (173 aa):
MFGRVSYPIRDSSYLPFSLTITSDIIKHLKTICVENLDLSENGIVDYEPGSLFSFDHPECLRHLSFKGNRFVLYNMEKRDEINMFFKKAIQLKYLDYSFNAVNYNMKKSVTPNMSLLSADASYVFLPTSLEKLDISYTVLNTVPAVWLIVPENNNLTFLDISYSNTNIVHVCS

Mean predicted aligned error: 10.33 Å

InterPro domains:
  IPR032675 Leucine-rich repeat domain superfamily [G3DSA:3.80.10.10] (9-169)

pLDDT: mean 76.67, std 20.31, range [31.72, 98.25]

Foldseek 3Di:
DDDPPPDPPPDPPPLPDEDEFECVNCVVVQADLDQEDAPAPVQYQYYDACTPLPHPHLCSYAYDEHHQYEYAPDDPVCQVSQQVSQVRNQNHAYYHPANYENDDPPPPPPPPDPPDPDPDDLEREHHLNHAEYHHAQYDDDDDDDNEHEYEPNHNHPYYHHHNHDPRHYDHDD